Protein AF-A0A6L9ISN6-F1 (afdb_monomer)

pLDDT: mean 70.45, std 13.36, range [44.69, 91.0]

Nearest PDB structures (foldseek):
  2x3v-assembly2_C  TM=4.688E-01  e=4.657E-01  Mus musculus
  2q13-assembly1_A-2  TM=4.517E-01  e=5.919E+00  Homo sapiens
  1lvf-assembly1_A  TM=4.742E-01  e=8.511E+00  Rattus norvegicus
  8qb9-assembly1_A  TM=3.932E-01  e=6.288E+00  Saccharomyces cerevisiae

Radius of gyration: 20.14 Å; Cα contacts (8 Å, |Δi|>4): 41; chains: 1; bounding box: 47×32×67 Å

Foldseek 3Di:
DPPVPVVVVVVVVVVVVVVLVVVVVVLVVLLVVLQVQLVVLQVVQVPDPDDDPVRNVVSNVSSVLSNLLSVCSVPDDPVVVVVCVVPVPPDPPPPDVSVVVNVVVVVVVVVVVVVVVVVPPDDD

Structure (mmCIF, N/CA/C/O backbone):
data_AF-A0A6L9ISN6-F1
#
_entry.id   AF-A0A6L9ISN6-F1
#
loop_
_atom_site.group_PDB
_atom_site.id
_atom_site.type_symbol
_atom_site.label_atom_id
_atom_site.label_alt_id
_atom_site.label_comp_id
_atom_site.label_asym_id
_atom_site.label_entity_id
_atom_site.label_seq_id
_atom_site.pdbx_PDB_ins_code
_atom_site.Cartn_x
_atom_site.Cartn_y
_atom_site.Cartn_z
_atom_site.occupancy
_atom_site.B_iso_or_equiv
_atom_site.auth_seq_id
_atom_site.auth_comp_id
_atom_site.auth_asym_id
_atom_site.auth_atom_id
_atom_site.pdbx_PDB_model_num
ATOM 1 N N . MET A 1 1 ? -19.624 -2.968 44.707 1.00 51.47 1 MET A N 1
ATOM 2 C CA . MET A 1 1 ? -18.448 -2.993 43.806 1.00 51.47 1 MET A CA 1
ATOM 3 C C . MET A 1 1 ? -18.913 -3.079 42.347 1.00 51.47 1 MET A C 1
ATOM 5 O O . MET A 1 1 ? -18.545 -4.012 41.648 1.00 51.47 1 MET A O 1
ATOM 9 N N . SER A 1 2 ? -19.752 -2.131 41.903 1.00 57.94 2 SER A N 1
ATOM 10 C CA . SER A 1 2 ? -20.410 -2.166 40.578 1.00 57.94 2 SER A CA 1
ATOM 11 C C . SER A 1 2 ? -20.194 -0.890 39.749 1.00 57.94 2 SER A C 1
ATOM 13 O O . SER A 1 2 ? -20.231 -0.971 38.524 1.00 57.94 2 SER A O 1
ATOM 15 N N . GLU A 1 3 ? -19.873 0.251 40.373 1.00 56.50 3 GLU A N 1
ATOM 16 C CA . GLU A 1 3 ? -19.521 1.499 39.664 1.00 56.50 3 GLU A CA 1
ATOM 17 C C . GLU A 1 3 ? -18.265 1.352 38.795 1.00 56.50 3 GLU A C 1
ATOM 19 O O . GLU A 1 3 ? -18.271 1.709 37.622 1.00 56.50 3 GLU A O 1
ATOM 24 N N . ASN A 1 4 ? -17.242 0.659 39.299 1.00 60.34 4 ASN A N 1
ATOM 25 C CA . ASN A 1 4 ? -15.958 0.473 38.613 1.00 60.34 4 ASN A CA 1
ATOM 26 C C . ASN A 1 4 ? -16.055 -0.388 37.322 1.00 60.34 4 ASN A C 1
ATOM 28 O O . ASN A 1 4 ? -15.103 -0.520 36.556 1.00 60.34 4 ASN A O 1
ATOM 32 N N . SER A 1 5 ? -17.188 -1.049 37.068 1.00 60.88 5 SER A N 1
ATOM 33 C CA . SER A 1 5 ? -17.424 -1.850 35.852 1.00 60.88 5 SER A CA 1
ATOM 34 C C . SER A 1 5 ? -18.094 -1.071 34.721 1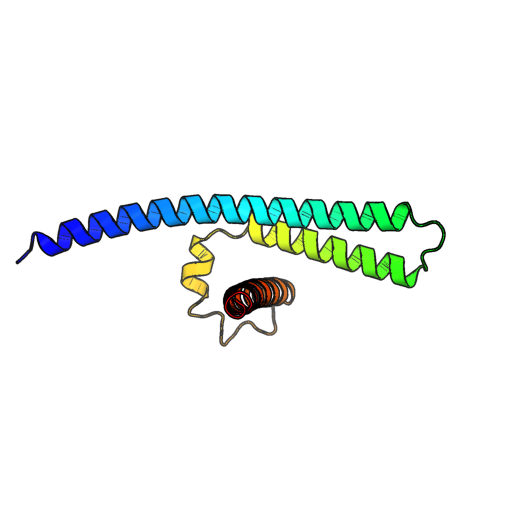.00 60.88 5 SER A C 1
ATOM 36 O O . SER A 1 5 ? -17.880 -1.428 33.565 1.00 60.88 5 SER A O 1
ATOM 38 N N . ASN A 1 6 ? -18.876 -0.033 35.027 1.00 67.50 6 ASN A N 1
ATOM 39 C CA . ASN A 1 6 ? -19.529 0.782 33.999 1.00 67.50 6 ASN A CA 1
ATOM 40 C C . ASN A 1 6 ? -18.567 1.824 33.423 1.00 67.50 6 ASN A C 1
ATOM 42 O O . ASN A 1 6 ? -18.437 1.895 32.206 1.00 67.50 6 ASN A O 1
ATOM 46 N N . GLU A 1 7 ? -17.784 2.498 34.267 1.00 68.94 7 GLU A N 1
ATOM 47 C CA . GLU A 1 7 ? -16.782 3.484 33.827 1.00 68.94 7 GLU A CA 1
ATOM 48 C C . GLU A 1 7 ? -15.730 2.866 32.892 1.00 68.94 7 GLU A C 1
ATOM 50 O O . GLU A 1 7 ? -15.380 3.432 31.860 1.00 68.94 7 GLU A O 1
ATOM 55 N N . ARG A 1 8 ? -15.276 1.639 33.189 1.00 66.31 8 ARG A N 1
ATOM 56 C CA .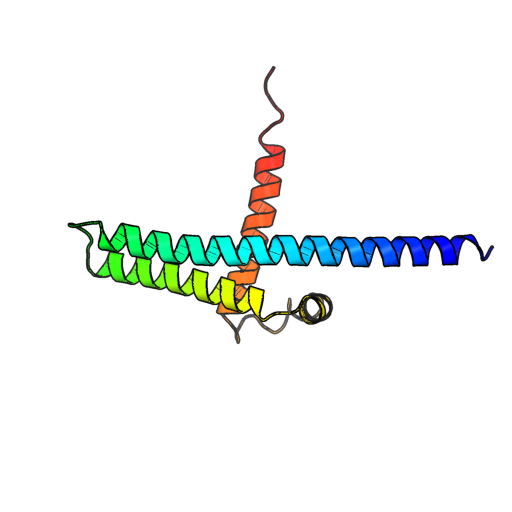 ARG A 1 8 ? -14.355 0.906 32.304 1.00 66.31 8 ARG A CA 1
ATOM 57 C C . ARG A 1 8 ? -14.990 0.534 30.966 1.00 66.31 8 ARG A C 1
ATOM 59 O O . ARG A 1 8 ? -14.294 0.537 29.960 1.00 66.31 8 ARG A O 1
ATOM 66 N N . ARG A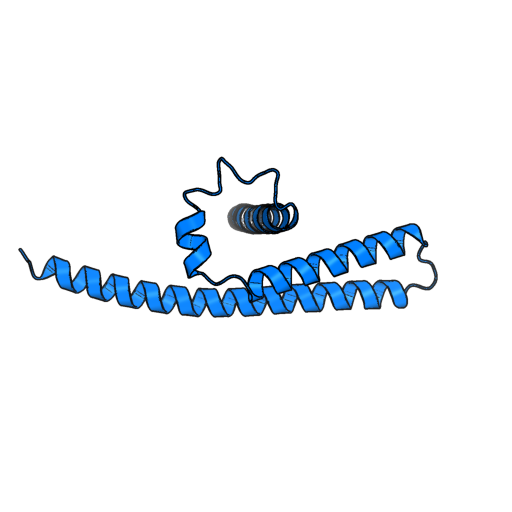 1 9 ? -16.283 0.201 30.923 1.00 66.12 9 ARG A N 1
ATOM 67 C CA . ARG A 1 9 ? -16.977 -0.144 29.667 1.00 66.12 9 ARG A CA 1
ATOM 68 C C . ARG A 1 9 ? -17.210 1.083 28.794 1.00 66.12 9 ARG A C 1
ATOM 70 O O . ARG A 1 9 ? -17.062 0.984 27.581 1.00 66.12 9 ARG A O 1
ATOM 77 N N . GLU A 1 10 ? -17.533 2.218 29.401 1.00 70.19 10 GLU A N 1
ATOM 78 C CA . GLU A 1 10 ? -17.692 3.492 28.697 1.00 70.19 10 GLU A CA 1
ATOM 79 C C . GLU A 1 10 ? -16.352 3.987 28.144 1.00 70.19 10 GLU A C 1
ATOM 81 O O . GLU A 1 10 ? -16.258 4.248 26.944 1.00 70.19 10 GLU A O 1
ATOM 86 N N . ALA A 1 11 ? -15.289 3.964 28.958 1.00 70.00 11 ALA A N 1
ATOM 87 C CA . ALA A 1 11 ? -13.934 4.300 28.520 1.00 70.00 11 ALA A CA 1
ATOM 88 C C . ALA A 1 11 ? -13.429 3.376 27.394 1.00 70.00 11 ALA A C 1
ATOM 90 O O . ALA A 1 11 ? -12.822 3.837 26.430 1.00 70.00 11 ALA A O 1
ATOM 91 N N . LEU A 1 12 ? -13.719 2.071 27.469 1.00 67.31 12 LEU A N 1
ATOM 92 C CA . LEU A 1 12 ? -13.398 1.122 26.396 1.00 67.31 12 LEU A CA 1
ATOM 93 C C . LEU A 1 12 ? -14.215 1.382 25.123 1.00 67.31 12 LEU A C 1
ATOM 95 O O . LEU A 1 12 ? -13.692 1.217 24.023 1.00 67.31 12 LEU A O 1
ATOM 99 N N . GLY A 1 13 ? -15.480 1.785 25.250 1.00 71.88 13 GLY A N 1
ATOM 100 C CA . GLY A 1 13 ? -16.338 2.121 24.115 1.00 71.88 13 GLY A CA 1
ATOM 101 C C . GLY A 1 13 ? -15.891 3.391 23.390 1.00 71.88 13 GLY A C 1
ATOM 102 O O . GLY A 1 13 ? -15.887 3.431 22.160 1.00 71.88 13 GLY A O 1
ATOM 103 N N . GLU A 1 14 ? -15.481 4.419 24.130 1.00 73.62 14 GLU A N 1
ATOM 104 C CA . GLU A 1 14 ? -14.903 5.645 23.570 1.00 73.62 14 GLU A CA 1
ATOM 105 C C . GLU A 1 14 ? -13.562 5.383 22.895 1.00 73.62 14 GLU A C 1
ATOM 107 O O . GLU A 1 14 ? -13.390 5.741 21.729 1.00 73.62 14 GLU A O 1
ATOM 112 N N . TRP A 1 15 ? -12.671 4.653 23.567 1.00 71.50 15 TRP A N 1
ATOM 113 C CA . TRP A 1 15 ? -11.388 4.256 23.000 1.00 71.50 15 TRP A CA 1
ATOM 114 C C . TRP A 1 15 ? -11.552 3.412 21.731 1.00 71.50 15 TRP A C 1
ATOM 116 O O . TRP A 1 15 ? -10.857 3.639 20.745 1.00 71.50 15 TRP A O 1
ATOM 126 N N . ALA A 1 16 ? -12.513 2.483 21.701 1.00 68.50 16 ALA A N 1
ATOM 127 C CA . ALA A 1 16 ? -12.795 1.680 20.513 1.00 68.50 16 ALA A CA 1
ATOM 128 C C . ALA A 1 16 ? -13.306 2.528 19.335 1.00 68.50 16 ALA A C 1
ATOM 130 O O . ALA A 1 16 ? -12.952 2.257 18.188 1.00 68.50 16 ALA A O 1
ATOM 131 N N . ARG A 1 17 ? -14.124 3.557 19.593 1.00 74.56 17 ARG A N 1
ATOM 132 C CA . ARG A 1 17 ? -14.594 4.486 18.552 1.00 74.56 17 ARG A CA 1
ATOM 133 C C . ARG A 1 17 ? -13.459 5.345 18.006 1.00 74.56 17 ARG A C 1
ATOM 135 O O . ARG A 1 17 ? -13.334 5.475 16.792 1.00 74.56 17 ARG A O 1
ATOM 142 N N . GLU A 1 18 ? -12.622 5.885 18.884 1.00 75.75 18 GLU A N 1
ATOM 143 C CA . GLU A 1 18 ? -11.468 6.695 18.492 1.00 75.75 18 GLU A CA 1
ATOM 144 C C . GLU A 1 18 ? -10.427 5.856 17.733 1.00 75.75 18 GLU A C 1
ATOM 146 O O . GLU A 1 18 ? -9.910 6.278 16.700 1.00 75.75 18 GLU A O 1
ATOM 151 N N . ALA A 1 19 ? -10.179 4.623 18.183 1.00 68.62 19 ALA A N 1
ATOM 152 C CA . ALA A 1 19 ? -9.317 3.673 17.491 1.00 68.62 19 ALA A CA 1
ATOM 153 C C . ALA A 1 19 ? -9.848 3.326 16.092 1.00 68.62 19 ALA A C 1
ATOM 155 O O . ALA A 1 19 ? -9.058 3.256 15.155 1.00 68.62 19 ALA A O 1
ATOM 156 N N . ARG A 1 20 ? -11.170 3.157 15.926 1.00 71.62 20 ARG A N 1
ATOM 157 C CA . ARG A 1 20 ? -11.795 2.943 14.608 1.00 71.62 20 ARG A CA 1
ATOM 158 C C . ARG A 1 20 ? -11.601 4.140 13.682 1.00 71.62 20 ARG A C 1
ATOM 160 O O . ARG A 1 20 ? -11.161 3.943 12.560 1.00 71.62 20 ARG A O 1
ATOM 167 N N . GLN A 1 21 ? -11.850 5.359 14.159 1.00 76.31 21 GLN A N 1
ATOM 168 C CA . GLN A 1 21 ? -11.658 6.570 13.352 1.00 76.31 21 GLN A CA 1
ATOM 169 C C . GLN A 1 21 ? -10.205 6.724 12.894 1.00 76.31 21 GLN A C 1
ATOM 171 O O . GLN A 1 21 ? -9.945 6.927 11.711 1.00 76.31 21 GLN A O 1
ATOM 176 N N . ARG A 1 22 ? -9.247 6.536 13.809 1.00 75.44 22 ARG A N 1
ATOM 177 C CA . ARG A 1 22 ? -7.819 6.559 13.460 1.00 75.44 22 ARG A CA 1
ATOM 178 C C . ARG A 1 22 ? -7.447 5.448 12.484 1.00 75.44 22 ARG A C 1
ATOM 180 O O . ARG A 1 22 ? -6.613 5.658 11.610 1.00 75.44 22 ARG A O 1
ATOM 187 N N . ALA A 1 23 ? -8.043 4.267 12.624 1.00 72.69 23 ALA A N 1
ATOM 188 C CA . ALA A 1 23 ? -7.816 3.170 11.697 1.00 72.69 23 ALA A CA 1
ATOM 189 C C . ALA A 1 23 ? -8.342 3.517 10.295 1.00 72.69 23 ALA A C 1
ATOM 191 O O . ALA A 1 23 ? -7.589 3.384 9.334 1.00 72.69 23 ALA A O 1
ATOM 192 N N . ASP A 1 24 ? -9.563 4.046 10.179 1.00 76.81 24 ASP A N 1
ATOM 193 C CA . ASP A 1 24 ? -10.141 4.495 8.906 1.00 76.81 24 ASP A CA 1
ATOM 194 C C . ASP A 1 24 ? -9.271 5.566 8.221 1.00 76.81 24 ASP A C 1
ATOM 196 O O . ASP A 1 24 ? -9.004 5.469 7.020 1.00 76.81 24 ASP A O 1
ATOM 200 N N . GLU A 1 25 ? -8.749 6.538 8.976 1.00 80.62 25 GLU A N 1
ATOM 201 C CA . GLU A 1 25 ? -7.814 7.554 8.467 1.00 80.62 25 GLU A CA 1
ATOM 202 C C . GLU A 1 25 ? -6.502 6.939 7.955 1.00 80.62 25 GLU A C 1
ATOM 204 O O . GLU A 1 25 ? -6.031 7.261 6.857 1.00 80.62 25 GLU A O 1
ATOM 209 N N . VAL A 1 26 ? -5.916 6.017 8.723 1.00 78.81 26 VAL A N 1
ATOM 210 C CA . VAL A 1 26 ? -4.696 5.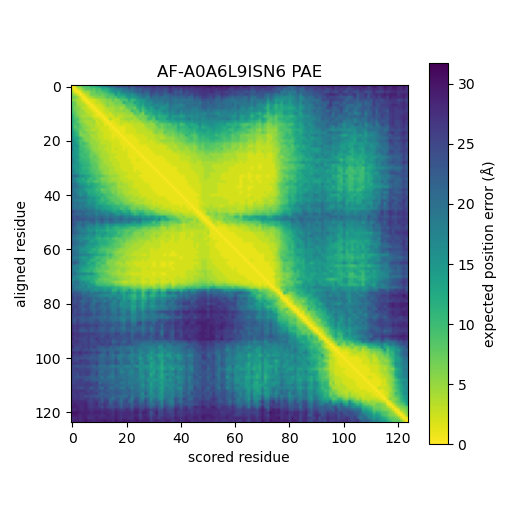298 8.329 1.00 78.81 26 VAL A CA 1
ATOM 211 C C . VAL A 1 26 ? -4.948 4.454 7.081 1.00 78.81 26 VAL A C 1
ATOM 213 O O . VAL A 1 26 ? -4.148 4.495 6.149 1.00 78.81 26 VAL A O 1
ATOM 216 N N . LYS A 1 27 ? -6.071 3.736 7.010 1.00 79.31 27 LYS A N 1
ATOM 217 C CA . LYS A 1 27 ? -6.468 2.964 5.829 1.00 79.31 27 LYS A CA 1
ATOM 218 C C . LYS A 1 27 ? -6.616 3.859 4.610 1.00 79.31 27 LYS A C 1
ATOM 220 O O . LYS A 1 27 ? -6.055 3.529 3.570 1.00 79.31 27 LYS A O 1
ATOM 225 N N . SER A 1 28 ? -7.316 4.986 4.730 1.00 82.38 28 SER A N 1
ATOM 226 C CA . SER A 1 28 ? -7.466 5.941 3.628 1.00 82.38 28 SER A CA 1
ATOM 227 C C . SER A 1 28 ? -6.106 6.440 3.139 1.00 82.38 28 SER A C 1
ATOM 229 O O . SER A 1 28 ? -5.859 6.494 1.936 1.00 82.38 28 SER A O 1
ATOM 231 N N . THR A 1 29 ? -5.196 6.734 4.069 1.00 83.88 29 THR A N 1
ATOM 232 C CA . THR A 1 29 ? -3.830 7.170 3.757 1.00 83.88 29 THR A CA 1
ATOM 233 C C . THR A 1 29 ? -3.046 6.080 3.022 1.00 83.88 29 THR A C 1
ATOM 235 O O . THR A 1 29 ? -2.389 6.360 2.023 1.00 83.88 29 THR A O 1
ATOM 238 N N . ILE A 1 30 ? -3.131 4.825 3.472 1.00 80.69 30 ILE A N 1
ATOM 239 C CA . ILE A 1 30 ? -2.456 3.691 2.826 1.00 80.69 30 ILE A CA 1
ATOM 240 C C . ILE A 1 30 ? -3.029 3.450 1.426 1.00 80.69 30 ILE A C 1
ATOM 242 O O . ILE A 1 30 ? -2.266 3.295 0.479 1.00 80.69 30 ILE A O 1
ATOM 246 N N . VAL A 1 31 ? -4.357 3.455 1.270 1.00 85.88 31 VAL A N 1
ATOM 247 C CA . VAL A 1 31 ? -5.024 3.309 -0.036 1.00 85.88 31 VAL A CA 1
ATOM 248 C C . VAL A 1 31 ? -4.545 4.387 -1.004 1.00 85.88 31 VAL A C 1
ATOM 250 O O . VAL A 1 31 ? -4.231 4.087 -2.155 1.00 85.88 31 VAL A O 1
ATOM 253 N N . GLN A 1 32 ? -4.445 5.630 -0.537 1.00 87.81 32 GLN A N 1
ATOM 254 C CA . GLN A 1 32 ? -3.932 6.728 -1.343 1.00 87.81 32 GLN A CA 1
ATOM 255 C C . GLN A 1 32 ? -2.470 6.499 -1.751 1.00 87.81 32 GLN A C 1
ATOM 257 O O . GLN A 1 32 ? -2.162 6.578 -2.936 1.00 87.81 32 GLN A O 1
ATOM 262 N N . GLN A 1 33 ? -1.595 6.136 -0.811 1.00 86.25 33 GLN A N 1
ATOM 263 C CA . GLN A 1 33 ? -0.179 5.873 -1.098 1.00 86.25 33 GLN A CA 1
ATOM 264 C C . GLN A 1 33 ? 0.028 4.707 -2.072 1.00 86.25 33 GLN A C 1
ATOM 266 O O . GLN A 1 33 ? 0.909 4.771 -2.925 1.00 86.25 33 GLN A O 1
ATOM 271 N N . LEU A 1 34 ? -0.782 3.650 -1.973 1.00 87.56 34 LEU A N 1
ATOM 272 C CA . LEU A 1 34 ? -0.723 2.512 -2.892 1.00 87.56 34 LEU A CA 1
ATOM 273 C C . LEU A 1 34 ? -1.103 2.929 -4.320 1.00 87.56 34 LEU A C 1
ATOM 275 O O . LEU A 1 34 ? -0.379 2.604 -5.260 1.00 87.56 34 LEU A O 1
ATOM 279 N N . ASN A 1 35 ? -2.185 3.699 -4.481 1.00 89.62 35 ASN A N 1
ATOM 280 C CA . ASN A 1 35 ? -2.594 4.229 -5.785 1.00 89.62 35 ASN A CA 1
ATOM 281 C C . ASN A 1 35 ? -1.558 5.210 -6.361 1.00 89.62 35 ASN A C 1
ATOM 283 O O . ASN A 1 35 ? -1.219 5.139 -7.540 1.00 89.62 35 ASN A O 1
ATOM 287 N N . GLU A 1 36 ? -1.020 6.107 -5.532 1.00 90.88 36 GLU A N 1
ATOM 288 C CA . GLU A 1 36 ? 0.025 7.052 -5.942 1.00 90.88 36 GLU A CA 1
ATOM 289 C C . GLU A 1 36 ? 1.316 6.332 -6.352 1.00 90.88 36 GLU A C 1
ATOM 291 O O . GLU A 1 36 ? 1.958 6.724 -7.331 1.00 90.88 36 GLU A O 1
ATOM 296 N N . GLY A 1 37 ? 1.680 5.261 -5.643 1.00 83.88 37 GLY A N 1
ATOM 297 C CA . GLY A 1 37 ? 2.809 4.401 -5.980 1.00 83.88 37 GLY A CA 1
ATOM 298 C C . GLY A 1 37 ? 2.620 3.697 -7.323 1.00 83.88 37 GLY A C 1
ATOM 299 O O . GLY A 1 37 ? 3.505 3.775 -8.171 1.00 83.88 37 GLY A O 1
ATOM 300 N N . ALA A 1 38 ? 1.453 3.085 -7.552 1.00 88.56 38 ALA A N 1
ATOM 301 C CA . ALA A 1 38 ? 1.118 2.433 -8.820 1.00 88.56 38 ALA A CA 1
ATOM 302 C C . ALA A 1 38 ? 1.231 3.396 -10.012 1.00 88.56 38 ALA A C 1
ATOM 304 O O . ALA A 1 38 ? 1.875 3.095 -11.019 1.00 88.56 38 ALA A O 1
ATOM 305 N N . GLU A 1 39 ? 0.654 4.589 -9.872 1.00 90.94 39 GLU A N 1
ATOM 306 C CA . GLU A 1 39 ? 0.694 5.618 -10.908 1.00 90.94 39 GLU A CA 1
ATOM 307 C C . GLU A 1 39 ? 2.121 6.142 -11.133 1.00 90.94 39 GLU A C 1
ATOM 309 O O . GLU A 1 39 ? 2.532 6.406 -12.262 1.00 90.94 39 GLU A O 1
ATOM 314 N N . THR A 1 40 ? 2.912 6.278 -10.068 1.00 91.00 40 THR A N 1
ATOM 315 C CA . THR A 1 40 ? 4.312 6.709 -10.170 1.00 91.00 40 THR A CA 1
ATOM 316 C C . THR A 1 40 ? 5.156 5.689 -10.920 1.00 91.00 40 THR A C 1
ATOM 318 O O . THR A 1 40 ? 5.857 6.081 -11.848 1.00 91.00 40 THR A O 1
ATOM 321 N N . ILE A 1 41 ? 5.005 4.396 -10.622 1.00 85.00 41 ILE A N 1
ATOM 322 C CA . ILE A 1 41 ? 5.701 3.320 -11.339 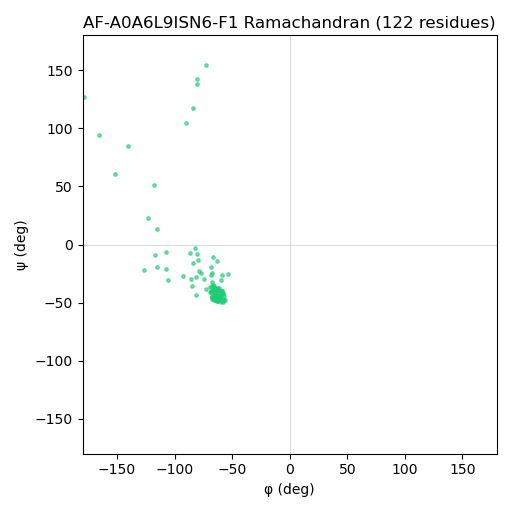1.00 85.00 41 ILE A CA 1
ATOM 323 C C . ILE A 1 41 ? 5.366 3.370 -12.834 1.00 85.00 41 ILE A C 1
ATOM 325 O O . ILE A 1 41 ? 6.269 3.429 -13.667 1.00 85.00 41 ILE A O 1
ATOM 329 N N . ARG A 1 42 ? 4.076 3.447 -13.192 1.00 87.50 42 ARG A N 1
ATOM 330 C CA . ARG A 1 42 ? 3.660 3.552 -14.603 1.00 87.50 42 ARG A CA 1
ATOM 331 C C . ARG A 1 42 ? 4.245 4.782 -15.291 1.00 87.50 42 ARG A C 1
ATOM 333 O O . ARG A 1 42 ? 4.635 4.710 -16.457 1.00 87.50 42 ARG A O 1
ATOM 340 N N . ARG A 1 43 ? 4.301 5.922 -14.597 1.00 90.00 43 ARG A N 1
ATOM 341 C CA . ARG A 1 43 ? 4.878 7.160 -15.136 1.00 90.00 43 ARG A CA 1
ATOM 342 C C . ARG A 1 43 ? 6.383 7.055 -15.348 1.00 90.00 43 ARG A C 1
ATOM 344 O O . ARG A 1 43 ? 6.844 7.455 -16.412 1.00 90.00 43 ARG A O 1
ATOM 351 N N . GLU A 1 44 ? 7.126 6.533 -14.379 1.00 86.06 44 GLU A N 1
ATOM 352 C CA . GLU A 1 44 ? 8.586 6.386 -14.457 1.00 86.06 44 GLU A CA 1
ATOM 353 C C . GLU A 1 44 ? 8.995 5.429 -15.581 1.00 86.06 44 GLU A C 1
ATOM 355 O O . GLU A 1 44 ? 9.880 5.738 -16.379 1.00 86.06 44 GLU A O 1
ATOM 360 N N . VAL A 1 45 ? 8.283 4.312 -15.713 1.00 86.12 45 VAL A N 1
ATOM 361 C CA . VAL A 1 45 ? 8.500 3.315 -16.769 1.00 86.12 45 VAL A CA 1
ATOM 362 C C . VAL A 1 45 ? 8.240 3.905 -18.152 1.00 86.12 45 VAL A C 1
ATOM 364 O O . VAL A 1 45 ? 9.062 3.751 -19.049 1.00 86.12 45 VAL A O 1
ATOM 367 N N . ARG A 1 46 ? 7.139 4.650 -18.326 1.00 84.06 46 ARG A N 1
ATOM 368 C CA . ARG A 1 46 ? 6.806 5.309 -19.605 1.00 84.06 46 ARG A CA 1
ATOM 369 C C . ARG A 1 46 ? 7.755 6.444 -19.979 1.00 84.06 46 ARG A C 1
ATOM 371 O O . ARG A 1 46 ? 7.858 6.770 -21.155 1.00 84.06 46 ARG A O 1
ATOM 378 N N . GLN A 1 47 ? 8.390 7.072 -18.994 1.00 86.56 47 GLN A N 1
ATOM 379 C CA . GLN A 1 47 ? 9.384 8.129 -19.206 1.00 86.56 47 GLN A CA 1
ATOM 380 C C . GLN A 1 47 ? 10.798 7.576 -19.421 1.00 86.56 47 GLN A C 1
ATOM 382 O O . GLN A 1 47 ? 11.708 8.335 -19.746 1.00 86.56 47 GLN A O 1
ATOM 387 N N . THR A 1 48 ? 10.999 6.269 -19.241 1.00 84.25 48 THR A N 1
ATOM 388 C CA . THR A 1 48 ? 12.292 5.620 -19.440 1.00 84.25 48 THR A CA 1
ATOM 389 C C . THR A 1 48 ? 12.414 5.144 -20.887 1.00 84.25 48 THR A C 1
ATOM 391 O O . THR A 1 48 ? 11.861 4.114 -21.260 1.00 84.25 48 THR A O 1
ATOM 394 N N . ASP A 1 49 ? 13.195 5.865 -21.696 1.00 74.31 49 ASP A N 1
ATOM 395 C CA . ASP A 1 49 ? 13.395 5.575 -23.129 1.00 74.31 49 ASP A CA 1
ATOM 396 C C . ASP A 1 49 ? 14.077 4.216 -23.418 1.00 74.31 49 ASP A C 1
ATOM 398 O O . ASP A 1 49 ? 14.057 3.736 -24.551 1.00 74.31 49 ASP A O 1
ATOM 402 N N . SER A 1 50 ? 14.679 3.586 -22.403 1.00 80.81 50 SER A N 1
ATOM 403 C CA . SER A 1 50 ? 15.547 2.401 -22.537 1.00 80.81 50 SER A CA 1
ATOM 404 C C . SER A 1 50 ? 15.080 1.192 -21.720 1.00 80.81 50 SER A C 1
ATOM 406 O O . SER A 1 50 ? 15.905 0.353 -21.351 1.00 80.81 50 SER A O 1
ATOM 408 N N . ILE A 1 51 ? 13.797 1.112 -21.362 1.00 83.62 51 ILE A N 1
ATOM 409 C CA . ILE A 1 51 ? 13.285 -0.006 -20.564 1.00 83.62 51 ILE A CA 1
ATOM 410 C C . ILE A 1 51 ? 13.030 -1.236 -21.442 1.00 83.62 51 ILE A C 1
ATOM 412 O O . ILE A 1 51 ? 12.553 -1.128 -22.574 1.00 83.62 51 ILE A O 1
ATOM 416 N N . SER A 1 52 ? 13.395 -2.416 -20.942 1.00 86.69 52 SER A N 1
ATOM 417 C CA . SER A 1 52 ? 13.116 -3.668 -21.644 1.00 86.69 52 SER A CA 1
ATOM 418 C C . SER A 1 52 ? 11.621 -4.005 -21.561 1.00 86.69 52 SER A C 1
ATOM 420 O O . SER A 1 52 ? 10.938 -3.579 -20.629 1.00 86.69 52 SER A O 1
ATOM 422 N N . ALA A 1 53 ? 11.103 -4.775 -22.523 1.00 85.06 53 ALA A N 1
ATOM 423 C CA . ALA A 1 53 ? 9.706 -5.221 -22.494 1.00 85.06 53 ALA A CA 1
ATOM 424 C C . ALA A 1 53 ? 9.392 -6.031 -21.221 1.00 85.06 53 ALA A C 1
ATOM 426 O O . ALA A 1 53 ? 8.356 -5.810 -20.602 1.00 85.06 53 ALA A O 1
ATOM 427 N N . ASP A 1 54 ? 10.326 -6.885 -20.790 1.00 80.50 54 ASP A N 1
ATOM 428 C CA . ASP A 1 54 ? 10.206 -7.686 -19.568 1.00 80.50 54 ASP A CA 1
ATOM 429 C C . ASP A 1 54 ? 10.153 -6.813 -18.303 1.00 80.50 54 ASP A C 1
ATOM 431 O O . ASP A 1 54 ? 9.415 -7.104 -17.365 1.00 80.50 54 ASP A O 1
ATOM 435 N N . ASP A 1 55 ? 10.940 -5.735 -18.245 1.00 75.94 55 ASP A N 1
ATOM 436 C CA . ASP A 1 55 ? 10.933 -4.825 -17.093 1.00 75.94 55 ASP A CA 1
ATOM 437 C C . ASP A 1 55 ? 9.686 -3.936 -17.075 1.00 75.94 55 ASP A C 1
ATOM 439 O O . ASP A 1 55 ? 9.200 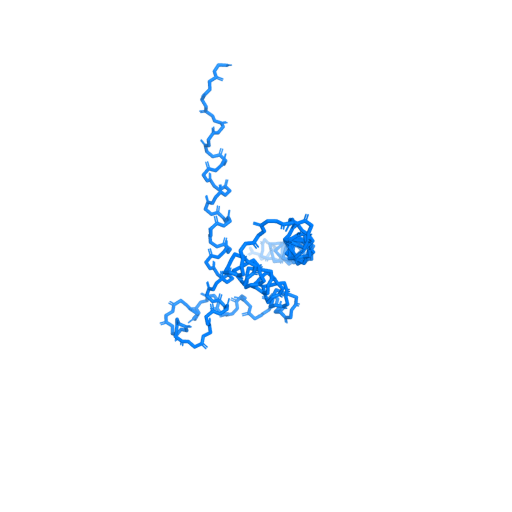-3.579 -16.002 1.00 75.94 55 ASP A O 1
ATOM 443 N N . LEU A 1 56 ? 9.141 -3.622 -18.252 1.00 85.38 56 LEU A N 1
ATOM 444 C CA . LEU A 1 56 ? 7.876 -2.910 -18.395 1.00 85.38 56 LEU A CA 1
ATOM 445 C C . LEU A 1 56 ? 6.703 -3.773 -17.908 1.00 85.38 56 LEU A C 1
ATOM 447 O O . LEU A 1 56 ? 5.883 -3.293 -17.129 1.00 85.38 56 LEU A O 1
ATOM 451 N N . GLU A 1 57 ? 6.679 -5.058 -18.277 1.00 83.56 57 GLU A N 1
ATOM 452 C CA . GLU A 1 57 ? 5.688 -6.030 -17.796 1.00 83.56 57 GLU A CA 1
ATOM 453 C C . GLU A 1 57 ? 5.757 -6.195 -16.272 1.00 83.56 57 GLU A C 1
ATOM 455 O O . GLU A 1 57 ? 4.743 -6.058 -15.589 1.00 83.56 57 GLU A O 1
ATOM 460 N N . ARG A 1 58 ? 6.958 -6.377 -15.707 1.00 75.44 58 ARG A N 1
ATOM 461 C CA . ARG A 1 58 ? 7.141 -6.466 -14.246 1.00 75.44 58 ARG A CA 1
ATOM 462 C C . ARG A 1 58 ? 6.672 -5.213 -13.520 1.00 75.44 58 ARG A C 1
ATOM 464 O O . ARG A 1 58 ? 6.104 -5.301 -12.434 1.00 75.44 58 ARG A O 1
ATOM 471 N N . ALA A 1 59 ? 6.940 -4.038 -14.075 1.00 78.19 59 ALA A N 1
ATOM 472 C CA . ALA A 1 59 ? 6.527 -2.796 -13.446 1.00 78.19 59 ALA A CA 1
ATOM 473 C C . ALA A 1 59 ? 5.001 -2.610 -13.488 1.00 78.19 59 ALA A C 1
ATOM 475 O O . ALA A 1 59 ? 4.415 -2.156 -12.502 1.00 78.19 59 ALA A O 1
ATOM 476 N N . ASP A 1 60 ? 4.352 -3.027 -14.578 1.00 84.38 60 ASP A N 1
ATOM 477 C CA . ASP A 1 60 ? 2.893 -3.069 -14.670 1.00 84.38 60 ASP A CA 1
ATOM 478 C C . ASP A 1 60 ? 2.288 -4.083 -13.685 1.00 84.38 60 ASP A C 1
ATOM 480 O O . ASP A 1 60 ? 1.314 -3.748 -13.008 1.00 84.38 60 ASP A O 1
ATOM 484 N N . GLU A 1 61 ? 2.890 -5.266 -13.511 1.00 80.12 61 GLU A N 1
ATOM 485 C CA . GLU A 1 61 ? 2.475 -6.250 -12.498 1.00 80.12 61 GLU A CA 1
ATOM 486 C C . GLU A 1 61 ? 2.552 -5.678 -11.074 1.00 80.12 61 GLU A C 1
ATOM 488 O O . GLU A 1 61 ? 1.641 -5.874 -10.262 1.00 80.12 61 GLU A O 1
ATOM 493 N N . VAL A 1 62 ? 3.624 -4.943 -10.760 1.00 77.81 62 VAL A N 1
ATOM 494 C CA . VAL A 1 62 ? 3.781 -4.286 -9.455 1.00 77.81 62 VAL A CA 1
ATOM 495 C C . VAL A 1 62 ? 2.723 -3.200 -9.271 1.00 77.81 62 VAL A C 1
ATOM 497 O O . VAL A 1 62 ? 2.071 -3.162 -8.225 1.00 77.81 62 VAL A O 1
ATOM 500 N N . ALA A 1 63 ? 2.512 -2.342 -10.272 1.00 80.12 63 ALA A N 1
ATOM 501 C CA . ALA A 1 63 ? 1.489 -1.301 -10.219 1.00 80.12 63 ALA A CA 1
ATOM 502 C C . ALA A 1 63 ? 0.084 -1.899 -10.032 1.00 80.12 63 ALA A C 1
ATOM 504 O O . ALA A 1 63 ? -0.676 -1.443 -9.178 1.00 80.12 63 ALA A O 1
ATOM 505 N N . GLU A 1 64 ? -0.241 -2.970 -10.756 1.00 82.88 64 GLU A N 1
ATOM 506 C CA . GLU A 1 64 ? -1.516 -3.671 -10.617 1.00 82.88 64 GLU A CA 1
ATOM 507 C C . GLU A 1 64 ? -1.662 -4.328 -9.233 1.00 82.88 64 GLU A C 1
ATOM 509 O O . GLU A 1 64 ? -2.738 -4.308 -8.630 1.00 82.88 64 GLU A O 1
ATOM 514 N N . GLY A 1 65 ? -0.578 -4.875 -8.676 1.00 78.38 65 GLY A N 1
ATOM 515 C CA . GLY A 1 65 ? -0.549 -5.399 -7.311 1.00 78.38 65 GLY A CA 1
ATOM 516 C C . GLY A 1 65 ? -0.881 -4.334 -6.262 1.00 78.38 65 GLY A C 1
ATOM 517 O O . GLY A 1 65 ? -1.670 -4.591 -5.347 1.00 78.38 65 GLY A O 1
ATOM 518 N N . LEU A 1 66 ? -0.333 -3.127 -6.419 1.00 83.12 66 LEU A N 1
ATOM 519 C CA . LEU A 1 66 ? -0.618 -1.986 -5.546 1.00 83.12 66 LEU A CA 1
ATOM 520 C C . LEU A 1 66 ? -2.079 -1.528 -5.667 1.00 83.12 66 LEU A C 1
ATOM 522 O O . LEU A 1 66 ? -2.734 -1.323 -4.646 1.00 83.12 66 LEU A O 1
ATOM 526 N N . GLU A 1 67 ? -2.625 -1.446 -6.882 1.00 84.62 67 GLU A N 1
ATOM 527 C CA . GLU A 1 67 ? -4.038 -1.106 -7.117 1.00 84.62 67 GLU A CA 1
ATOM 528 C C . GLU A 1 67 ? -4.987 -2.151 -6.522 1.00 84.62 67 GLU A C 1
ATOM 530 O O . GLU A 1 67 ? -5.981 -1.811 -5.876 1.00 84.62 67 GLU A O 1
ATOM 535 N N . ARG A 1 68 ? -4.671 -3.441 -6.679 1.00 80.38 68 ARG A N 1
ATOM 536 C CA . ARG A 1 68 ? -5.440 -4.537 -6.072 1.00 80.38 68 ARG A CA 1
ATOM 537 C C . ARG A 1 68 ? -5.398 -4.468 -4.547 1.00 80.38 68 ARG A C 1
ATOM 539 O O . ARG A 1 68 ? -6.430 -4.677 -3.911 1.00 80.38 68 ARG A O 1
ATOM 546 N N . ALA A 1 69 ? -4.247 -4.143 -3.958 1.00 77.44 69 ALA A N 1
ATOM 547 C CA . ALA A 1 69 ? -4.113 -3.948 -2.515 1.00 77.44 69 ALA A CA 1
ATOM 548 C C . ALA A 1 69 ? -4.906 -2.726 -2.025 1.00 77.44 69 ALA A C 1
ATOM 550 O O . ALA A 1 69 ? -5.607 -2.816 -1.015 1.00 77.44 69 ALA A O 1
ATOM 551 N N . ALA A 1 70 ? -4.855 -1.613 -2.762 1.00 82.81 70 ALA A N 1
ATOM 552 C CA . ALA A 1 70 ? -5.632 -0.411 -2.483 1.00 82.81 70 ALA A CA 1
ATOM 553 C C . ALA A 1 70 ? -7.137 -0.704 -2.539 1.00 82.81 70 ALA A C 1
ATOM 555 O O . ALA A 1 70 ? -7.874 -0.346 -1.622 1.00 82.81 70 ALA A O 1
ATOM 556 N N . ASN A 1 71 ? -7.584 -1.420 -3.572 1.00 82.81 71 ASN A N 1
ATOM 557 C CA . ASN A 1 71 ? -8.976 -1.818 -3.730 1.00 82.81 71 ASN A CA 1
ATOM 558 C C . ASN A 1 71 ? -9.422 -2.759 -2.603 1.00 82.81 71 ASN A C 1
ATOM 560 O O . ASN A 1 71 ? -10.430 -2.494 -1.959 1.00 82.81 71 ASN A O 1
ATOM 564 N N . TYR A 1 72 ? -8.633 -3.794 -2.290 1.00 75.38 72 TYR A N 1
ATOM 565 C CA . TYR A 1 72 ? -8.926 -4.725 -1.197 1.00 75.38 72 TYR A CA 1
ATOM 566 C C . TYR A 1 72 ? -9.045 -4.010 0.149 1.00 75.38 72 TYR A C 1
ATOM 568 O O . TYR A 1 72 ? -9.999 -4.243 0.895 1.00 75.38 72 TYR A O 1
ATOM 576 N N . LEU A 1 73 ? -8.096 -3.122 0.460 1.00 76.56 73 LEU A N 1
ATOM 577 C CA . LEU A 1 73 ? -8.150 -2.314 1.671 1.00 76.56 73 LEU A CA 1
ATOM 578 C C . LEU A 1 73 ? -9.412 -1.464 1.669 1.00 76.56 73 LEU A C 1
ATOM 580 O O . LEU A 1 73 ? -10.148 -1.517 2.645 1.00 76.56 73 LEU A O 1
ATOM 584 N N . ASN A 1 74 ? -9.699 -0.749 0.578 1.00 79.81 74 ASN A N 1
ATOM 585 C CA . ASN A 1 74 ? -10.867 0.117 0.444 1.00 79.81 74 ASN A CA 1
ATOM 586 C C . ASN A 1 74 ? -12.190 -0.640 0.665 1.00 79.81 74 ASN A C 1
ATOM 588 O O . ASN A 1 74 ? -13.006 -0.206 1.480 1.00 79.81 74 ASN A O 1
ATOM 592 N N . THR A 1 75 ? -12.367 -1.801 0.025 1.00 73.19 75 THR A N 1
ATOM 593 C CA . THR A 1 75 ? -13.604 -2.598 0.079 1.00 73.19 75 THR A CA 1
ATOM 594 C C . THR A 1 75 ? -13.767 -3.420 1.355 1.00 73.19 75 THR A C 1
ATOM 596 O O . THR A 1 75 ? -14.890 -3.778 1.698 1.00 73.19 75 THR A O 1
ATOM 599 N N . THR A 1 76 ? -12.682 -3.734 2.069 1.00 63.94 76 THR A N 1
ATOM 600 C CA . THR A 1 76 ? -12.765 -4.527 3.306 1.00 63.94 76 THR A CA 1
ATOM 601 C C . THR A 1 76 ? -13.100 -3.621 4.489 1.00 63.94 76 THR A C 1
ATOM 603 O O . THR A 1 76 ? -12.337 -2.708 4.820 1.00 63.94 76 THR A O 1
ATOM 606 N N . SER A 1 77 ? -14.245 -3.849 5.137 1.00 55.56 77 SER A N 1
ATOM 607 C CA . SER A 1 77 ? -14.609 -3.168 6.382 1.00 55.56 77 SER A CA 1
ATOM 608 C C . SER A 1 77 ? -13.921 -3.833 7.582 1.00 55.56 77 SER A C 1
ATOM 610 O O . SER A 1 77 ? -13.784 -5.056 7.654 1.00 55.56 77 SER A O 1
ATOM 612 N N . TYR A 1 78 ? -13.494 -3.024 8.556 1.00 51.91 78 TYR A N 1
ATOM 613 C CA . TYR A 1 78 ? -12.836 -3.479 9.791 1.00 51.91 78 TYR A CA 1
ATOM 614 C C . TYR A 1 78 ? -13.630 -4.538 10.574 1.00 51.91 78 TYR A C 1
ATOM 616 O O . TYR A 1 78 ? -13.047 -5.344 11.300 1.00 51.91 78 TYR A O 1
ATOM 624 N N . GLU A 1 79 ? -14.954 -4.562 10.410 1.00 49.50 79 GLU A N 1
ATOM 625 C CA . GLU A 1 79 ? -15.854 -5.513 11.067 1.00 49.50 79 GLU A CA 1
ATOM 626 C C . GLU A 1 79 ? -15.659 -6.961 10.588 1.00 49.50 79 GLU A C 1
ATOM 628 O O . GLU A 1 79 ? -15.906 -7.880 11.364 1.00 49.50 79 GLU A O 1
ATOM 633 N N . GLN A 1 80 ? -15.131 -7.182 9.376 1.00 47.03 80 GLN A N 1
ATOM 634 C CA . GLN A 1 80 ? -14.783 -8.524 8.886 1.00 47.03 80 GLN A CA 1
ATOM 635 C C . GLN A 1 80 ? -13.390 -8.973 9.344 1.00 47.03 80 GLN A C 1
ATOM 637 O O . GLN A 1 80 ? -13.206 -10.126 9.721 1.00 47.03 80 GLN A O 1
ATOM 642 N N . MET A 1 81 ? -12.416 -8.061 9.427 1.00 49.59 81 MET A N 1
ATOM 643 C CA . MET A 1 81 ? -11.055 -8.406 9.863 1.00 49.59 81 MET A CA 1
ATOM 644 C C . MET A 1 81 ? -10.987 -8.822 11.342 1.00 49.59 81 MET A C 1
ATOM 646 O O . MET A 1 81 ? -10.240 -9.733 11.684 1.00 49.59 81 MET A O 1
ATOM 650 N N . GLY A 1 82 ? -11.781 -8.211 12.228 1.00 45.06 82 GLY A N 1
ATOM 651 C CA . GLY A 1 82 ? -11.782 -8.559 13.657 1.00 45.06 82 GLY A CA 1
ATOM 652 C C . GLY A 1 82 ? -12.320 -9.963 13.968 1.00 45.06 82 GLY A C 1
ATOM 653 O O . GLY A 1 82 ? -11.842 -10.599 14.905 1.00 45.06 82 GLY A O 1
ATOM 654 N N . SER A 1 83 ? -13.278 -10.453 13.173 1.00 44.69 83 SER A N 1
ATOM 655 C CA . SER A 1 83 ? -13.829 -11.810 13.307 1.00 44.69 83 SER A CA 1
ATOM 656 C C . SER A 1 83 ? -12.993 -12.855 12.560 1.00 44.69 83 SER A C 1
ATOM 658 O O . SER A 1 83 ? -12.912 -13.999 13.001 1.00 44.69 83 SER A O 1
ATOM 660 N N . ASP A 1 84 ? -12.336 -12.464 11.464 1.00 48.03 84 ASP A N 1
ATOM 661 C CA . ASP A 1 84 ? -11.530 -13.369 10.641 1.00 48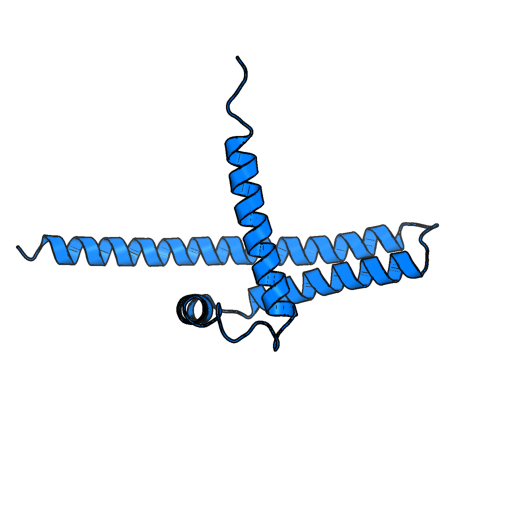.03 84 ASP A CA 1
ATOM 662 C C . ASP A 1 84 ? -10.125 -13.611 11.191 1.00 48.03 84 ASP A C 1
ATOM 664 O O . ASP A 1 84 ? -9.575 -14.681 10.965 1.00 48.03 84 ASP A O 1
ATOM 668 N N . VAL A 1 85 ? -9.513 -12.680 11.932 1.00 47.41 85 VAL A N 1
ATOM 669 C CA . VAL A 1 85 ? -8.135 -12.866 12.439 1.00 47.41 85 VAL A CA 1
ATOM 670 C C . VAL A 1 85 ? -8.002 -14.108 13.333 1.00 47.41 85 VAL A C 1
ATOM 672 O O . VAL A 1 85 ? -6.932 -14.708 13.391 1.00 47.41 85 VAL A O 1
ATOM 675 N N . THR A 1 86 ? -9.083 -14.550 13.982 1.00 50.59 86 THR A N 1
ATOM 676 C CA . THR A 1 86 ? -9.082 -15.776 14.799 1.00 50.59 86 THR A CA 1
ATOM 677 C C . THR A 1 86 ? -9.307 -17.063 13.997 1.00 50.59 86 THR A C 1
ATOM 679 O O . THR A 1 86 ? -9.021 -18.129 14.526 1.00 50.59 86 THR A O 1
ATOM 682 N N . HIS A 1 87 ? -9.794 -16.990 12.751 1.00 45.53 87 HIS A N 1
ATOM 683 C CA . HIS A 1 87 ? -10.096 -18.160 11.900 1.00 45.53 87 HIS A CA 1
ATOM 684 C C . HIS A 1 87 ? -9.217 -18.242 10.631 1.00 45.53 87 HIS A C 1
ATOM 686 O O . HIS A 1 87 ? -9.057 -19.309 10.049 1.00 45.53 87 HIS A O 1
ATOM 692 N N . ALA A 1 88 ? -8.597 -17.138 10.208 1.00 45.75 88 ALA A N 1
ATOM 693 C CA . ALA A 1 88 ? -7.862 -17.023 8.946 1.00 45.75 88 ALA A CA 1
ATOM 694 C C . ALA A 1 88 ? -6.446 -17.619 8.979 1.00 45.75 88 ALA A C 1
ATOM 696 O O . ALA A 1 88 ? -5.831 -17.784 7.927 1.00 45.75 88 ALA A O 1
ATOM 697 N N . ILE A 1 89 ? -5.906 -17.924 10.163 1.00 49.50 89 ILE A N 1
ATOM 698 C CA . ILE A 1 89 ? -4.513 -18.373 10.296 1.00 49.50 89 ILE A CA 1
ATOM 699 C C . ILE A 1 89 ? -4.348 -19.846 9.876 1.00 49.50 89 ILE A C 1
ATOM 701 O O . ILE A 1 89 ? -3.265 -20.221 9.434 1.00 49.50 89 ILE A O 1
ATOM 705 N N . GLU A 1 90 ? -5.404 -20.668 9.929 1.00 48.19 90 GLU A N 1
ATOM 706 C CA . GLU A 1 90 ? -5.278 -22.113 9.672 1.00 48.19 90 GLU A CA 1
ATOM 707 C C . GLU A 1 90 ? -5.826 -22.591 8.313 1.00 48.19 90 GLU A C 1
ATOM 709 O O . GLU A 1 90 ? -5.266 -23.534 7.757 1.00 48.19 90 GLU A O 1
ATOM 714 N N . GLU A 1 91 ? -6.855 -21.966 7.721 1.00 46.88 91 GLU A N 1
ATOM 715 C CA . GLU A 1 91 ? -7.621 -22.628 6.638 1.00 46.88 91 GLU A CA 1
ATOM 716 C C . GLU A 1 91 ? -7.567 -21.951 5.248 1.00 46.88 91 GLU A C 1
ATOM 718 O O . GLU A 1 91 ? -7.999 -22.527 4.245 1.00 46.88 91 GLU A O 1
ATOM 723 N N . GLU A 1 92 ? -7.004 -20.743 5.128 1.00 45.81 92 GLU A N 1
ATOM 724 C CA . GLU A 1 92 ? -7.215 -19.890 3.941 1.00 45.81 92 GLU A CA 1
ATOM 725 C C . GLU A 1 92 ? -5.966 -19.618 3.089 1.00 45.81 92 GLU A C 1
ATOM 727 O O . GLU A 1 92 ? -5.972 -18.771 2.196 1.00 45.81 92 GLU A O 1
ATOM 732 N N . VAL A 1 93 ? -4.884 -20.367 3.304 1.00 48.34 93 VAL A N 1
ATOM 733 C CA . VAL A 1 93 ? -3.602 -20.128 2.617 1.00 48.34 93 VAL A CA 1
ATOM 734 C C . VAL A 1 93 ? -3.664 -20.449 1.110 1.00 48.34 93 VAL A C 1
ATOM 736 O O . VAL A 1 93 ? -2.876 -19.909 0.338 1.00 48.34 93 VAL A O 1
ATOM 739 N N . SER A 1 94 ? -4.633 -21.244 0.640 1.00 50.81 94 SER A N 1
ATOM 740 C CA . SER A 1 94 ? -4.653 -21.736 -0.752 1.00 50.81 94 SER A CA 1
ATOM 741 C C . SER A 1 94 ? -5.706 -21.110 -1.677 1.00 50.81 94 SER A C 1
ATOM 743 O O . SER A 1 94 ? -5.696 -21.416 -2.866 1.00 50.81 94 SER A O 1
ATOM 745 N N . ARG A 1 95 ? -6.625 -20.264 -1.181 1.00 53.53 95 ARG A N 1
ATOM 746 C CA . ARG A 1 95 ? -7.772 -19.775 -1.984 1.00 53.53 95 ARG A CA 1
ATOM 747 C C . ARG A 1 95 ? -7.699 -18.314 -2.431 1.00 53.53 95 ARG A C 1
ATOM 749 O O . ARG A 1 95 ? -8.352 -17.979 -3.411 1.00 53.53 95 ARG A O 1
ATOM 756 N N . ASN A 1 96 ? -6.912 -17.461 -1.771 1.00 53.44 96 ASN A N 1
ATOM 75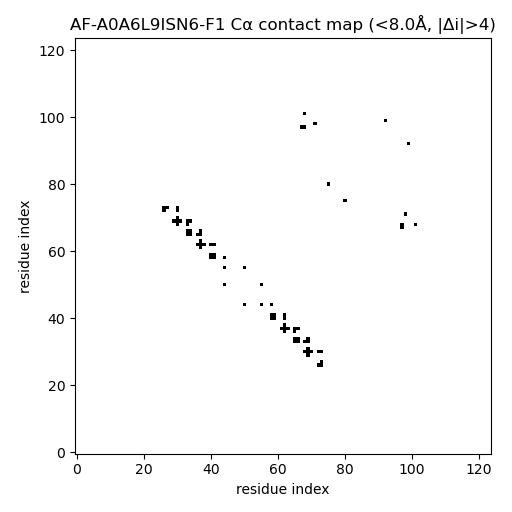7 C CA . ASN A 1 96 ? -6.858 -16.030 -2.093 1.00 53.44 96 ASN A CA 1
ATOM 758 C C . ASN A 1 96 ? -5.423 -15.467 -2.014 1.00 53.44 96 ASN A C 1
ATOM 760 O O . ASN A 1 96 ? -5.036 -14.890 -0.995 1.00 53.44 96 ASN A O 1
ATOM 764 N N . PRO A 1 97 ? -4.619 -15.583 -3.091 1.00 57.22 97 PRO A N 1
ATOM 765 C CA . PRO A 1 97 ? -3.226 -15.123 -3.100 1.00 57.22 97 PRO A CA 1
ATOM 766 C C . PRO A 1 97 ? -3.092 -13.619 -2.821 1.00 57.22 97 PRO A C 1
ATOM 768 O O . PRO A 1 97 ? -2.130 -13.197 -2.187 1.00 57.22 97 PRO A O 1
ATOM 771 N N . ILE A 1 98 ? -4.085 -12.814 -3.217 1.00 60.00 98 ILE A N 1
ATOM 772 C CA . ILE A 1 98 ? -4.097 -11.363 -2.978 1.00 60.00 98 ILE A CA 1
ATOM 773 C C . ILE A 1 98 ? -4.277 -11.040 -1.487 1.00 60.00 98 ILE A C 1
ATOM 775 O O . ILE A 1 98 ? -3.576 -10.177 -0.963 1.00 60.00 98 ILE A O 1
ATOM 779 N N . ARG A 1 99 ? -5.148 -11.765 -0.770 1.00 57.38 99 ARG A N 1
ATOM 780 C CA . ARG A 1 99 ? -5.323 -11.588 0.683 1.00 57.38 99 ARG A CA 1
ATOM 781 C C . ARG A 1 99 ? -4.034 -11.929 1.429 1.00 57.38 99 ARG A C 1
ATOM 783 O O . ARG A 1 99 ? -3.625 -11.177 2.308 1.00 57.38 99 ARG A O 1
ATOM 790 N N . ASN A 1 100 ? -3.348 -12.992 1.013 1.00 59.41 100 ASN A N 1
ATOM 791 C CA . ASN A 1 100 ? -2.054 -13.376 1.580 1.00 59.41 100 ASN A CA 1
ATOM 792 C C . ASN A 1 100 ? -0.963 -12.338 1.299 1.00 59.41 100 ASN A C 1
ATOM 794 O O . ASN A 1 100 ? -0.159 -12.063 2.181 1.00 59.41 100 ASN A O 1
ATOM 798 N N . LEU A 1 101 ? -0.955 -11.729 0.110 1.00 67.94 101 LEU A N 1
ATOM 799 C CA . LEU A 1 101 ? -0.038 -10.640 -0.240 1.00 67.94 101 LEU A CA 1
ATOM 800 C C . LEU A 1 101 ? -0.246 -9.414 0.652 1.00 67.94 101 LEU A C 1
ATOM 802 O O . LEU A 1 101 ? 0.722 -8.865 1.168 1.00 67.94 101 LEU A O 1
ATOM 806 N N . VAL A 1 102 ? -1.500 -9.024 0.893 1.00 68.19 102 VAL A N 1
ATOM 807 C CA . VAL A 1 102 ? -1.830 -7.903 1.787 1.00 68.19 102 VAL A CA 1
ATOM 808 C C . VAL A 1 102 ? -1.455 -8.222 3.236 1.00 68.19 102 VAL A C 1
ATOM 810 O O . VAL A 1 102 ? -0.890 -7.368 3.915 1.00 68.19 102 VAL A O 1
ATOM 813 N N . ILE A 1 103 ? -1.707 -9.448 3.707 1.00 65.00 103 ILE A N 1
ATOM 814 C CA . ILE A 1 103 ? -1.290 -9.892 5.046 1.00 65.00 103 ILE A CA 1
ATOM 815 C C . ILE A 1 103 ? 0.239 -9.892 5.157 1.00 65.00 103 ILE A C 1
ATOM 817 O O . ILE A 1 103 ? 0.778 -9.332 6.107 1.00 65.00 103 ILE A O 1
ATOM 821 N N . ALA A 1 104 ? 0.950 -10.459 4.182 1.00 70.44 104 ALA A N 1
ATOM 822 C CA . ALA A 1 104 ? 2.410 -10.486 4.156 1.00 70.44 104 ALA A CA 1
ATOM 823 C C . ALA A 1 104 ? 3.002 -9.070 4.108 1.00 70.44 104 ALA A C 1
ATOM 825 O O . ALA A 1 104 ? 3.962 -8.782 4.822 1.00 70.44 104 ALA A O 1
ATOM 826 N N . PHE A 1 105 ? 2.396 -8.167 3.333 1.00 74.50 105 PHE A N 1
ATOM 827 C CA . PHE A 1 105 ? 2.767 -6.756 3.291 1.00 74.50 105 PHE A CA 1
ATOM 828 C C . PHE A 1 105 ? 2.539 -6.076 4.645 1.00 74.50 105 PHE A C 1
ATOM 830 O O . PHE A 1 105 ? 3.449 -5.438 5.169 1.00 74.50 105 PHE A O 1
ATOM 837 N N . ALA A 1 106 ? 1.369 -6.264 5.261 1.00 71.38 106 ALA A N 1
ATOM 838 C CA . ALA A 1 106 ? 1.055 -5.703 6.572 1.00 71.38 106 ALA A CA 1
ATOM 839 C C . ALA A 1 106 ? 2.018 -6.212 7.660 1.00 71.38 106 ALA A C 1
ATOM 841 O O . ALA A 1 106 ? 2.544 -5.416 8.440 1.00 71.38 106 ALA A O 1
ATOM 842 N N . VAL A 1 107 ? 2.314 -7.516 7.675 1.00 72.50 107 VAL A N 1
ATOM 843 C CA . VAL A 1 107 ? 3.316 -8.119 8.568 1.00 72.50 107 VAL A CA 1
ATOM 844 C C . VAL A 1 107 ? 4.697 -7.515 8.305 1.00 72.50 107 VAL A C 1
ATOM 846 O O . VAL A 1 107 ? 5.370 -7.106 9.249 1.00 72.50 107 VAL A O 1
ATOM 849 N N . GLY A 1 108 ? 5.101 -7.388 7.038 1.00 75.38 108 GLY A N 1
ATOM 850 C CA . GLY A 1 108 ? 6.371 -6.775 6.645 1.00 75.38 108 GLY A CA 1
ATOM 851 C C . GLY A 1 108 ? 6.508 -5.324 7.109 1.00 75.38 108 GLY A C 1
ATOM 852 O O . GLY A 1 108 ? 7.554 -4.945 7.634 1.00 75.38 108 GLY A O 1
ATOM 853 N N . VAL A 1 109 ? 5.443 -4.526 6.998 1.00 74.06 109 VAL A N 1
ATOM 854 C CA . VAL A 1 109 ? 5.404 -3.135 7.477 1.00 74.06 109 VAL A CA 1
ATOM 855 C C . VAL A 1 109 ? 5.542 -3.070 8.997 1.00 74.06 109 VAL A C 1
ATOM 857 O O . VAL A 1 109 ? 6.368 -2.309 9.498 1.00 74.06 109 VAL A O 1
ATOM 860 N N . VAL A 1 110 ? 4.786 -3.879 9.746 1.00 69.44 110 VAL A N 1
ATOM 861 C CA . VAL A 1 110 ? 4.848 -3.898 11.220 1.00 69.44 110 VAL A CA 1
ATOM 862 C C . VAL A 1 110 ? 6.232 -4.329 11.704 1.00 69.44 110 VAL A C 1
ATOM 864 O O . VAL A 1 110 ? 6.836 -3.651 12.536 1.00 69.44 110 VAL A O 1
ATOM 867 N N . VAL A 1 111 ? 6.771 -5.415 11.146 1.00 75.94 111 VAL A N 1
ATOM 868 C CA . VAL A 1 111 ? 8.119 -5.901 11.468 1.00 75.94 111 VAL A CA 1
ATOM 869 C C . VAL A 1 111 ? 9.171 -4.850 11.107 1.00 75.94 111 VAL A C 1
ATOM 871 O O . VAL A 1 111 ? 10.044 -4.551 11.921 1.00 75.94 111 VAL A O 1
ATOM 874 N N . GLY A 1 112 ? 9.059 -4.225 9.934 1.00 72.44 112 GLY A N 1
ATOM 875 C CA . GLY A 1 112 ? 9.951 -3.152 9.500 1.00 72.44 112 GLY A CA 1
ATOM 876 C C . GLY A 1 112 ? 9.921 -1.934 10.427 1.00 72.44 112 GLY A C 1
ATOM 877 O O . GLY A 1 112 ? 10.972 -1.381 10.750 1.00 72.44 112 GLY A O 1
ATOM 878 N N . LEU A 1 113 ? 8.743 -1.537 10.917 1.00 69.38 113 LEU A N 1
ATOM 879 C CA . LEU A 1 113 ? 8.594 -0.433 11.870 1.00 69.38 113 LEU A CA 1
ATOM 880 C C . LEU A 1 113 ? 9.192 -0.762 13.246 1.00 69.38 113 LEU A C 1
ATOM 882 O O . LEU A 1 113 ? 9.859 0.094 13.828 1.00 69.38 113 LEU A O 1
ATOM 886 N N . ILE A 1 114 ? 9.025 -1.992 13.742 1.00 74.50 114 ILE A N 1
ATOM 887 C CA . ILE A 1 114 ? 9.613 -2.442 15.017 1.00 74.50 114 ILE A CA 1
ATOM 888 C C . ILE A 1 114 ? 11.144 -2.481 14.925 1.00 74.50 114 ILE A C 1
ATOM 890 O O . ILE A 1 114 ? 11.838 -1.950 15.795 1.00 74.50 114 ILE A O 1
ATOM 894 N N . LEU A 1 115 ? 11.688 -3.036 13.841 1.00 77.38 115 LEU A N 1
ATOM 895 C CA . LEU A 1 115 ? 13.135 -3.080 13.610 1.00 77.38 115 LEU A CA 1
ATOM 896 C C . LEU A 1 115 ? 13.728 -1.676 13.426 1.00 77.38 115 LEU A C 1
ATOM 898 O O . LEU A 1 115 ? 14.802 -1.378 13.948 1.00 77.38 115 LEU A O 1
ATOM 902 N N . ARG A 1 116 ? 13.005 -0.777 12.750 1.00 64.69 116 ARG A N 1
ATOM 903 C CA . ARG A 1 116 ? 13.395 0.631 12.597 1.00 64.69 116 ARG A CA 1
ATOM 904 C C . ARG A 1 116 ? 13.357 1.398 13.921 1.00 64.69 116 ARG A C 1
ATOM 906 O O . ARG A 1 116 ? 14.201 2.266 14.131 1.00 64.69 116 ARG A O 1
ATOM 913 N N . SER A 1 117 ? 12.411 1.084 14.805 1.00 54.53 117 SER A N 1
ATOM 914 C CA . SER A 1 117 ? 12.294 1.688 16.140 1.00 54.53 117 SER A CA 1
ATOM 915 C C . SER A 1 117 ? 13.471 1.307 17.043 1.00 54.53 117 SER A C 1
ATOM 917 O O . SER A 1 117 ? 14.018 2.161 17.738 1.00 54.53 117 SER A O 1
ATOM 919 N N . ASN A 1 118 ? 13.924 0.052 16.983 1.00 59.16 118 ASN A N 1
ATOM 920 C CA . ASN A 1 118 ? 15.054 -0.427 17.785 1.00 59.16 118 ASN A CA 1
ATOM 921 C C . ASN A 1 118 ? 16.439 -0.070 17.213 1.00 59.16 118 ASN A C 1
ATOM 923 O O . ASN A 1 118 ? 17.444 -0.261 17.892 1.00 59.16 118 ASN A O 1
ATOM 927 N N . GLY A 1 119 ? 16.513 0.473 15.994 1.00 56.56 119 GLY A N 1
ATOM 928 C CA . GLY A 1 119 ? 17.767 0.911 15.371 1.00 56.56 119 GLY A CA 1
ATOM 929 C C . GLY A 1 119 ? 18.254 2.304 15.792 1.00 56.56 119 GLY A C 1
ATOM 930 O O . GLY A 1 119 ? 19.319 2.730 15.354 1.00 56.56 119 GLY A O 1
ATOM 931 N N . ARG A 1 120 ? 17.497 3.041 16.619 1.00 56.59 120 ARG A N 1
ATOM 932 C CA . ARG A 1 120 ? 17.836 4.411 17.050 1.00 56.59 120 ARG A CA 1
ATOM 933 C C . ARG A 1 120 ? 18.036 4.499 18.567 1.00 56.59 120 ARG A C 1
ATOM 935 O O . ARG A 1 120 ? 17.449 5.345 19.228 1.00 56.59 120 ARG A O 1
ATOM 942 N N . SER A 1 121 ? 18.870 3.627 19.129 1.00 56.47 121 SER A N 1
ATOM 943 C CA . SER A 1 121 ? 19.361 3.784 20.506 1.00 56.47 121 SER A CA 1
ATOM 944 C C . SER A 1 121 ? 20.739 3.146 20.711 1.00 56.47 121 SER A C 1
ATOM 946 O O . SER A 1 121 ? 20.900 2.247 21.528 1.00 56.47 121 SER A O 1
ATOM 948 N N . SER A 1 122 ? 21.744 3.614 19.971 1.00 62.00 122 SER A N 1
ATOM 949 C CA . SER A 1 122 ? 23.136 3.604 20.442 1.00 62.00 122 SER A CA 1
ATOM 950 C C . SER A 1 122 ? 23.996 4.507 19.557 1.00 62.00 122 SER A C 1
ATOM 952 O O . SER A 1 122 ? 24.458 4.061 18.510 1.00 62.00 122 SER A O 1
ATOM 954 N N . TRP A 1 123 ? 24.185 5.764 19.963 1.00 52.88 123 TRP A N 1
ATOM 955 C CA . TRP A 1 123 ? 25.495 6.427 20.057 1.00 52.88 123 TRP A CA 1
ATOM 956 C C . TRP A 1 123 ? 25.335 7.861 20.591 1.00 52.88 123 TRP A C 1
ATOM 958 O O . TRP A 1 123 ? 24.504 8.607 20.083 1.00 52.88 123 TRP A O 1
ATOM 968 N N . SER A 1 124 ? 26.116 8.126 21.648 1.00 51.12 124 SER A N 1
ATOM 969 C CA . SER A 1 124 ? 26.536 9.387 22.299 1.00 51.12 124 SER A CA 1
ATOM 970 C C . SER A 1 124 ? 25.737 10.669 22.063 1.00 51.12 124 SER A C 1
ATOM 972 O O . SER A 1 124 ? 25.826 11.208 20.937 1.00 51.12 124 SER A O 1
#

Secondary structure (D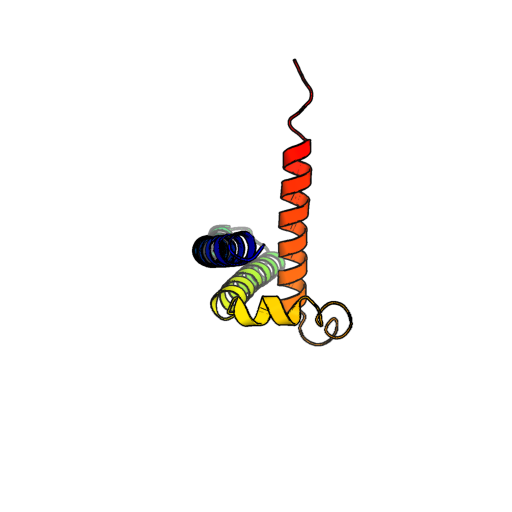SSP, 8-state):
--HHHHHHHHHHHHHHHHHHHHHHHHHHHHHHHHHHHHHHHHHHHHH-TT--HHHHHHHHHHHHHHHHHHHHHHH--HHHHHHHTTTHHHH-TTT-HHHHHHHHHHHHHHHHHHHHHHTS----

Sequence (124 aa):
MSENSNERREALGEWAREARQRADEVKSTIVQQLNEGAETIRREVRQTDSISADDLERADEVAEGLERAANYLNTTSYEQMGSDVTHAIEEEVSRNPIRNLVIAFAVGVVVGLILRSNGRSSWS

Mean predicted aligned error: 14.1 Å

Solvent-accessible surface area (backbone atoms only — not comparable to full-atom values): 7138 Å² total; per-residue (Å²): 142,61,68,78,60,52,59,54,52,52,54,49,52,52,50,51,52,53,51,47,53,53,45,53,52,50,50,52,51,50,32,49,51,28,44,53,48,20,52,46,48,55,50,54,55,73,69,41,94,81,67,51,72,70,58,51,51,54,44,51,52,51,21,51,50,27,42,52,47,21,48,51,55,71,74,54,55,70,78,56,54,72,66,37,67,82,58,54,82,80,75,51,86,85,80,42,70,65,62,51,49,50,50,52,49,52,51,50,51,54,52,49,52,53,54,57,61,69,70,75,78,86,82,136